Protein AF-A0A357HX03-F1 (afdb_monomer_lite)

Foldseek 3Di:
DDWDKDFDDDPNDTQWIWTDDPNDIDIDGDPCLLPDPPHAAPDPVGGSDDPDPDD

Sequence (55 aa):
MNTESLSVIANQQKLGTVNYHKNRLSFRYAPEWQVSSRAFPLSVSMPLSRNEHPP

pLDDT: mean 84.89, std 16.73, range [34.34, 96.69]

Structure (mmCIF, N/CA/C/O backbone):
data_AF-A0A357HX03-F1
#
_entry.id   AF-A0A357HX03-F1
#
loop_
_atom_site.group_PDB
_atom_site.id
_atom_site.type_symbol
_atom_site.label_atom_id
_atom_site.label_alt_id
_atom_site.label_comp_id
_atom_site.label_asym_id
_atom_site.label_entity_id
_atom_site.label_seq_id
_atom_site.pdbx_PDB_ins_code
_atom_site.Cartn_x
_atom_site.Cartn_y
_atom_site.Cartn_z
_atom_site.occupancy
_atom_site.B_iso_or_equiv
_atom_site.auth_seq_id
_atom_site.auth_comp_id
_atom_site.auth_asym_id
_atom_site.auth_atom_id
_atom_site.pdbx_PDB_model_num
ATOM 1 N N . MET A 1 1 ? -1.940 15.669 17.985 1.00 45.25 1 MET A N 1
ATOM 2 C CA . MET A 1 1 ? -2.548 14.325 17.876 1.00 45.25 1 MET A CA 1
ATOM 3 C C . MET A 1 1 ? -1.567 13.466 17.104 1.00 45.25 1 MET A C 1
ATOM 5 O O . MET A 1 1 ? -1.330 13.765 15.941 1.00 45.25 1 MET A O 1
ATOM 9 N N . ASN A 1 2 ? -0.922 12.506 17.767 1.00 57.88 2 ASN A N 1
ATOM 10 C CA . ASN A 1 2 ? 0.081 11.651 17.134 1.00 57.88 2 ASN A CA 1
ATOM 11 C C . ASN A 1 2 ? -0.631 10.685 16.187 1.00 57.88 2 ASN A C 1
ATOM 13 O O . ASN A 1 2 ? -1.434 9.871 16.629 1.00 57.88 2 ASN A O 1
ATOM 17 N N . THR A 1 3 ? -0.372 10.805 14.890 1.00 63.00 3 THR A N 1
ATOM 18 C CA . THR A 1 3 ? -0.788 9.797 13.918 1.00 63.00 3 THR A CA 1
ATOM 19 C C . THR A 1 3 ? 0.114 8.585 14.107 1.00 63.00 3 THR A C 1
ATOM 21 O O . THR A 1 3 ? 1.318 8.662 13.860 1.00 63.00 3 THR A O 1
ATOM 24 N N . GLU A 1 4 ? -0.448 7.475 14.571 1.00 90.06 4 GLU A N 1
ATOM 25 C CA . GLU A 1 4 ? 0.288 6.219 14.683 1.00 90.06 4 GLU A CA 1
ATOM 26 C C . GLU A 1 4 ? 0.446 5.643 13.275 1.00 90.06 4 GLU A C 1
ATOM 28 O O . GLU A 1 4 ? -0.536 5.446 12.550 1.00 90.06 4 GLU A O 1
ATOM 33 N N . SER A 1 5 ? 1.692 5.446 12.846 1.00 94.75 5 SER A N 1
ATOM 34 C CA . SER A 1 5 ? 2.004 5.006 11.488 1.00 94.75 5 SER A CA 1
ATOM 35 C C . SER A 1 5 ? 2.971 3.831 11.497 1.00 94.75 5 SER A C 1
ATOM 37 O O . SER A 1 5 ? 3.921 3.789 12.277 1.00 94.75 5 SER A O 1
ATOM 39 N N . LEU A 1 6 ? 2.717 2.869 10.612 1.00 96.31 6 LEU A N 1
ATOM 40 C CA . LEU A 1 6 ? 3.548 1.688 10.407 1.00 96.31 6 LEU A CA 1
ATOM 41 C C . LEU A 1 6 ? 4.012 1.652 8.954 1.00 96.31 6 LEU A C 1
ATOM 43 O O . LEU A 1 6 ? 3.205 1.782 8.030 1.00 96.31 6 LEU A O 1
ATOM 47 N N . SER A 1 7 ? 5.313 1.458 8.746 1.00 96.50 7 SER A N 1
ATOM 48 C CA . SER A 1 7 ? 5.864 1.254 7.405 1.00 96.50 7 SER A CA 1
ATOM 49 C C . SER A 1 7 ? 5.729 -0.209 7.003 1.00 96.50 7 SER A C 1
ATOM 51 O O . SER A 1 7 ? 6.129 -1.100 7.748 1.00 96.50 7 SER A O 1
ATOM 53 N N . VAL A 1 8 ? 5.195 -0.450 5.807 1.00 95.94 8 VAL A N 1
ATOM 54 C CA . VAL A 1 8 ? 5.111 -1.786 5.211 1.00 95.94 8 VAL A CA 1
ATOM 55 C C . VAL A 1 8 ? 6.286 -1.955 4.261 1.00 95.94 8 VAL A C 1
ATOM 57 O O . VAL A 1 8 ? 6.451 -1.157 3.335 1.00 95.94 8 VAL A O 1
ATOM 60 N N . ILE A 1 9 ? 7.104 -2.977 4.500 1.00 95.88 9 ILE A N 1
ATOM 61 C CA . ILE A 1 9 ? 8.319 -3.263 3.734 1.00 95.88 9 ILE A CA 1
ATOM 62 C C . ILE A 1 9 ? 8.142 -4.583 2.984 1.00 95.88 9 ILE A C 1
ATOM 64 O O . ILE A 1 9 ? 7.741 -5.583 3.574 1.00 95.88 9 ILE A O 1
ATOM 68 N N . ALA A 1 10 ? 8.472 -4.590 1.695 1.00 93.00 10 ALA A N 1
ATOM 69 C CA . ALA A 1 10 ? 8.513 -5.780 0.855 1.00 93.00 10 ALA A CA 1
ATOM 70 C C . ALA A 1 10 ? 9.719 -5.692 -0.081 1.00 93.00 10 ALA A C 1
ATOM 72 O O . ALA A 1 10 ? 10.040 -4.614 -0.573 1.00 93.00 10 ALA A O 1
ATOM 73 N N . ASN A 1 11 ? 10.408 -6.808 -0.329 1.00 88.81 11 ASN A N 1
ATOM 74 C CA . ASN A 1 11 ? 11.607 -6.834 -1.178 1.00 88.81 11 ASN A CA 1
ATOM 75 C C . ASN A 1 11 ? 12.647 -5.759 -0.801 1.00 88.81 11 ASN A C 1
ATOM 77 O O . ASN A 1 11 ? 13.233 -5.131 -1.677 1.00 88.81 11 ASN A O 1
ATOM 81 N N . GLN A 1 12 ? 12.840 -5.521 0.504 1.00 92.56 12 GLN A N 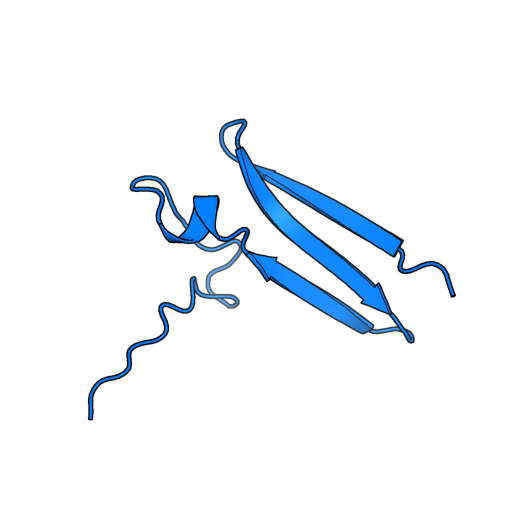1
ATOM 82 C CA . GLN A 1 12 ? 13.743 -4.488 1.044 1.00 92.56 12 GLN A CA 1
ATOM 83 C C . GLN A 1 12 ? 13.394 -3.044 0.623 1.00 92.56 12 GLN A C 1
ATOM 85 O O . GLN A 1 12 ? 14.187 -2.128 0.824 1.00 92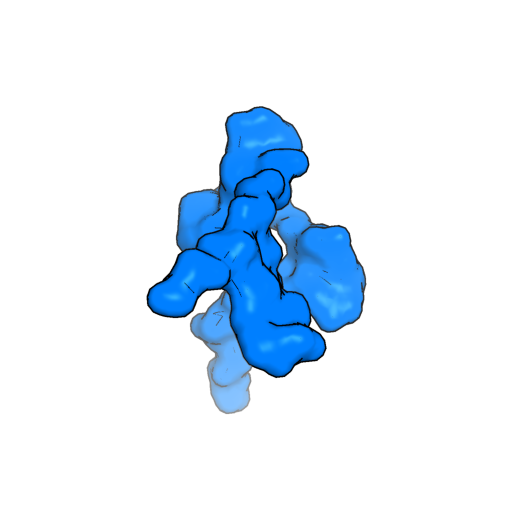.56 12 GLN A O 1
ATOM 90 N N . GLN A 1 13 ? 12.200 -2.818 0.075 1.00 93.44 13 GLN A N 1
ATOM 91 C CA . GLN A 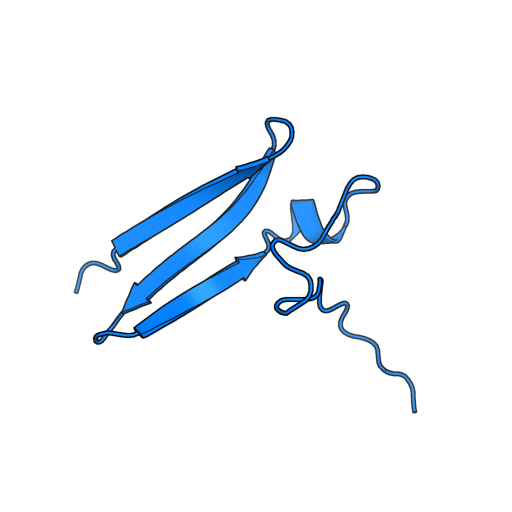1 13 ? 11.692 -1.511 -0.325 1.00 93.44 13 GLN A CA 1
ATOM 92 C C . GLN A 1 13 ? 10.435 -1.169 0.470 1.00 93.44 13 GLN A C 1
ATOM 94 O O . GLN A 1 13 ? 9.670 -2.040 0.892 1.00 93.44 13 GLN A O 1
ATOM 99 N N . LYS A 1 14 ? 10.203 0.126 0.682 1.00 95.50 14 LYS A N 1
ATOM 100 C CA . LYS A 1 14 ? 8.968 0.589 1.305 1.00 95.50 14 LYS A CA 1
ATOM 101 C C . LYS A 1 14 ? 7.818 0.437 0.315 1.00 95.50 14 LYS A C 1
ATOM 103 O O . LYS A 1 14 ? 7.771 1.136 -0.688 1.00 95.50 14 LYS A O 1
ATOM 108 N N . LEU A 1 15 ? 6.884 -0.451 0.635 1.00 95.19 15 LEU A N 1
ATOM 109 C CA . LEU A 1 15 ? 5.667 -0.686 -0.138 1.00 95.19 15 LEU A CA 1
ATOM 110 C C . LEU A 1 15 ? 4.635 0.413 0.138 1.00 95.19 15 LEU A C 1
ATOM 112 O O . LEU A 1 15 ? 3.962 0.890 -0.773 1.00 95.19 15 LEU A O 1
ATOM 116 N N . GLY A 1 16 ? 4.526 0.850 1.394 1.00 95.12 16 GLY A N 1
ATOM 117 C CA . GLY A 1 16 ? 3.601 1.905 1.791 1.00 95.12 16 GLY A CA 1
ATOM 118 C C . GLY A 1 16 ? 3.577 2.160 3.291 1.00 95.12 16 GLY A C 1
ATOM 119 O O . GLY A 1 16 ? 4.462 1.727 4.031 1.00 95.12 16 GLY A O 1
ATOM 120 N N . THR A 1 17 ? 2.545 2.870 3.734 1.00 96.69 17 THR A N 1
ATOM 121 C CA . THR A 1 17 ? 2.321 3.204 5.142 1.00 96.69 17 THR A CA 1
ATOM 122 C C . THR A 1 17 ? 0.882 2.874 5.528 1.00 96.69 17 THR A C 1
ATOM 124 O O . THR A 1 17 ? -0.057 3.295 4.847 1.00 96.69 17 THR A O 1
ATOM 127 N N . VAL A 1 18 ? 0.711 2.167 6.644 1.00 95.50 18 VAL A N 1
ATOM 128 C CA . VAL A 1 18 ? -0.568 2.077 7.357 1.00 95.50 18 VAL A CA 1
ATOM 129 C C . VAL A 1 18 ? -0.631 3.241 8.341 1.00 95.50 18 VAL A C 1
ATOM 131 O O . VAL A 1 18 ? 0.288 3.417 9.137 1.00 95.50 18 VAL A O 1
ATOM 134 N N . ASN A 1 19 ? -1.700 4.029 8.295 1.00 94.56 19 ASN A N 1
ATOM 135 C CA . ASN A 1 19 ? -1.963 5.101 9.249 1.00 94.56 19 ASN A CA 1
ATOM 136 C C . ASN A 1 19 ? -3.205 4.758 10.064 1.00 94.56 19 ASN A C 1
ATOM 138 O O . ASN A 1 19 ? -4.239 4.393 9.492 1.00 94.56 19 ASN A O 1
ATOM 142 N N . TYR A 1 20 ? -3.117 4.939 11.376 1.00 93.62 20 TYR A N 1
ATOM 143 C CA . TYR A 1 20 ? -4.246 4.867 12.285 1.00 93.62 20 TYR A CA 1
ATOM 144 C C . TYR A 1 20 ? -4.642 6.274 12.736 1.00 93.62 20 TYR A C 1
ATOM 146 O O . TYR A 1 20 ? -3.821 7.054 13.222 1.00 93.62 20 TYR A O 1
ATOM 154 N N . HIS A 1 21 ? -5.913 6.620 12.541 1.00 91.69 21 HIS A N 1
ATOM 155 C CA . HIS A 1 21 ? -6.460 7.903 12.964 1.00 91.69 21 HIS A CA 1
ATOM 156 C C . HIS A 1 21 ? -7.961 7.778 13.234 1.00 91.69 21 HIS A C 1
ATOM 158 O O . HIS A 1 21 ? -8.701 7.258 12.401 1.00 91.69 21 HIS A O 1
ATOM 164 N N . LYS A 1 22 ? -8.421 8.281 14.391 1.00 90.75 22 LYS A N 1
ATOM 165 C CA . LYS A 1 22 ? -9.842 8.279 14.802 1.00 90.75 22 LYS A CA 1
ATOM 166 C C . LYS A 1 22 ? -10.507 6.898 14.668 1.00 90.75 22 LYS A C 1
ATOM 168 O O . LYS A 1 22 ? -11.563 6.774 14.055 1.00 90.75 22 LYS A O 1
ATOM 173 N N . ASN A 1 23 ? -9.871 5.865 15.228 1.00 90.75 23 ASN A N 1
ATOM 174 C CA . ASN A 1 23 ? -10.348 4.476 15.182 1.00 90.75 23 ASN A CA 1
ATOM 175 C C . ASN A 1 23 ? -10.512 3.904 13.759 1.00 90.75 23 ASN A C 1
ATOM 177 O O . ASN A 1 23 ? -11.320 3.010 13.520 1.00 90.75 23 ASN A O 1
ATOM 181 N N . ARG A 1 24 ? -9.759 4.439 12.791 1.00 92.81 24 ARG A N 1
ATOM 182 C CA . ARG A 1 24 ? -9.787 3.997 11.399 1.00 92.81 24 ARG A CA 1
ATOM 183 C C . ARG A 1 24 ? -8.374 3.763 10.890 1.00 92.81 24 ARG A C 1
ATOM 185 O O . ARG A 1 24 ? -7.505 4.625 11.019 1.00 92.81 24 ARG A O 1
ATOM 192 N N . LEU A 1 25 ? -8.175 2.603 10.270 1.00 94.06 25 LEU A N 1
ATOM 193 C CA . LEU A 1 25 ? -6.970 2.293 9.510 1.00 94.06 25 LEU A CA 1
ATOM 194 C C . LEU A 1 25 ? -7.125 2.774 8.069 1.00 94.06 25 LEU A C 1
ATOM 196 O O . L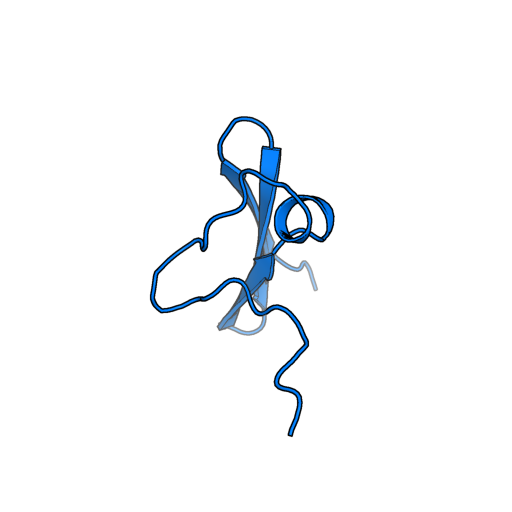EU A 1 25 ? -8.185 2.654 7.452 1.00 94.06 25 LEU A O 1
ATOM 200 N N . SER A 1 26 ? -6.043 3.315 7.532 1.00 93.12 26 SER A N 1
ATOM 201 C CA . SER A 1 26 ? -5.912 3.666 6.124 1.00 93.12 26 SER A CA 1
ATOM 202 C C . SER A 1 26 ? -4.551 3.214 5.627 1.00 93.12 26 SER A C 1
ATOM 204 O O . SER A 1 26 ? -3.581 3.203 6.382 1.00 93.12 26 SER A O 1
ATOM 206 N N . PHE A 1 27 ? -4.476 2.839 4.359 1.00 93.62 27 PHE A N 1
ATOM 207 C CA . PHE A 1 27 ? -3.236 2.406 3.740 1.00 93.62 27 PHE A CA 1
ATOM 208 C C . PHE A 1 27 ? -2.950 3.252 2.509 1.00 93.62 27 PHE A C 1
ATOM 210 O O . PHE A 1 27 ? -3.856 3.540 1.726 1.00 93.62 27 PHE A O 1
ATOM 217 N N . ARG A 1 28 ? -1.686 3.633 2.333 1.00 93.75 28 ARG A N 1
ATOM 218 C CA . ARG A 1 28 ? -1.220 4.353 1.150 1.00 93.75 28 ARG A CA 1
ATOM 219 C C . ARG A 1 28 ? 0.059 3.712 0.634 1.00 93.75 28 ARG A C 1
ATOM 221 O O . ARG A 1 28 ? 1.030 3.606 1.383 1.00 93.75 28 ARG A O 1
ATOM 228 N N . TYR A 1 29 ? 0.057 3.326 -0.639 1.00 94.75 29 TYR A N 1
ATOM 229 C CA . TYR A 1 29 ? 1.266 2.882 -1.329 1.00 94.75 29 TYR A CA 1
ATOM 230 C C . TYR A 1 29 ? 2.299 4.010 -1.395 1.00 94.75 29 TYR A C 1
ATOM 232 O O . TYR A 1 29 ? 1.947 5.183 -1.539 1.00 94.75 29 TYR A O 1
ATOM 240 N N . ALA A 1 30 ? 3.573 3.648 -1.289 1.00 94.19 30 ALA A N 1
ATOM 241 C CA . ALA A 1 30 ? 4.675 4.562 -1.535 1.00 94.19 30 ALA A CA 1
ATOM 242 C C . ALA A 1 30 ? 4.728 4.894 -3.039 1.00 94.19 30 ALA A C 1
ATOM 244 O O . ALA A 1 30 ? 4.606 3.969 -3.850 1.00 94.19 30 ALA A O 1
ATOM 245 N N . PRO A 1 31 ? 4.912 6.166 -3.437 1.00 92.25 31 PRO A N 1
ATOM 246 C CA . PRO A 1 31 ? 5.011 6.538 -4.849 1.00 92.25 31 PRO A CA 1
ATOM 247 C C . PRO A 1 31 ? 6.088 5.744 -5.598 1.00 92.25 31 PRO A C 1
ATOM 249 O O . PRO A 1 31 ? 5.857 5.288 -6.715 1.00 92.25 31 PRO A O 1
ATOM 252 N N . GLU A 1 32 ? 7.230 5.500 -4.952 1.00 92.38 32 GLU A N 1
ATOM 253 C CA . GLU A 1 32 ? 8.355 4.747 -5.512 1.00 92.38 32 GLU A CA 1
ATOM 254 C C . GLU A 1 32 ? 7.990 3.276 -5.750 1.00 92.38 32 GLU A C 1
ATOM 256 O O . GLU A 1 32 ? 8.443 2.667 -6.718 1.00 92.38 32 GLU A O 1
ATOM 261 N N . TRP A 1 33 ? 7.129 2.707 -4.898 1.00 93.12 33 TRP A N 1
ATOM 262 C CA . TRP A 1 33 ? 6.610 1.357 -5.093 1.00 93.12 33 TRP A CA 1
ATOM 263 C C . TRP A 1 33 ? 5.638 1.297 -6.267 1.00 93.12 33 TRP A C 1
ATOM 265 O O . TRP A 1 33 ? 5.718 0.369 -7.060 1.00 93.12 33 TRP A O 1
ATOM 275 N N . GLN A 1 34 ? 4.757 2.290 -6.426 1.00 89.94 34 GLN A N 1
ATOM 276 C CA . GLN A 1 34 ? 3.751 2.304 -7.498 1.00 89.94 34 GLN A CA 1
ATOM 277 C C . GLN A 1 34 ? 4.354 2.356 -8.908 1.00 89.94 34 GLN A C 1
ATOM 279 O O . GLN A 1 34 ? 3.731 1.872 -9.851 1.00 89.94 34 GLN A O 1
ATOM 284 N N . VAL A 1 35 ? 5.546 2.937 -9.056 1.00 89.38 35 VAL A N 1
ATOM 285 C CA . VAL A 1 35 ? 6.261 3.026 -10.341 1.00 89.38 35 VAL A CA 1
ATOM 286 C C . VAL A 1 35 ? 7.302 1.920 -10.534 1.00 89.38 35 VAL A C 1
ATOM 288 O O . VAL A 1 35 ? 7.908 1.822 -11.599 1.00 89.38 35 VAL A O 1
ATOM 291 N N . SER A 1 36 ? 7.527 1.083 -9.519 1.00 89.19 36 SER A N 1
ATOM 292 C CA . SER A 1 36 ? 8.491 -0.014 -9.583 1.00 89.19 36 SER A CA 1
ATOM 293 C C . SER A 1 36 ? 8.025 -1.100 -10.553 1.00 89.19 36 SER A C 1
ATOM 295 O O . SER A 1 36 ? 6.874 -1.529 -10.524 1.00 89.19 36 SER A O 1
ATOM 297 N N . SER A 1 37 ? 8.941 -1.643 -11.358 1.00 88.06 37 SER A N 1
ATOM 298 C CA . SER A 1 37 ? 8.656 -2.814 -12.204 1.00 88.06 37 SER A CA 1
ATOM 299 C C . SER A 1 37 ? 8.372 -4.089 -11.401 1.00 88.06 37 SER A C 1
ATOM 301 O O . SER A 1 37 ? 7.882 -5.071 -11.951 1.00 88.06 37 SER A O 1
ATOM 303 N N . ARG A 1 38 ? 8.674 -4.080 -10.097 1.00 88.31 38 ARG A N 1
ATOM 304 C CA . ARG A 1 38 ? 8.420 -5.182 -9.156 1.00 88.31 38 ARG A CA 1
ATOM 305 C C . ARG A 1 38 ? 7.187 -4.942 -8.283 1.00 88.31 38 ARG A C 1
ATOM 307 O O . ARG A 1 38 ? 6.997 -5.662 -7.303 1.00 88.31 38 ARG A O 1
ATOM 314 N N . ALA A 1 39 ? 6.393 -3.918 -8.591 1.00 91.62 39 ALA A N 1
ATOM 315 C CA . ALA A 1 39 ? 5.225 -3.563 -7.807 1.00 91.62 39 ALA A CA 1
ATOM 316 C C . ALA A 1 39 ? 4.177 -4.678 -7.837 1.00 91.62 39 ALA A C 1
ATOM 318 O O . ALA A 1 39 ? 3.810 -5.193 -8.891 1.00 91.62 39 ALA A O 1
ATOM 319 N N . PHE A 1 40 ? 3.644 -4.996 -6.665 1.00 92.50 40 PHE A N 1
ATOM 320 C CA . PHE A 1 40 ? 2.454 -5.824 -6.507 1.00 92.50 40 PHE A CA 1
ATOM 321 C C . PHE A 1 40 ? 1.547 -5.214 -5.429 1.00 92.50 40 PHE A C 1
ATOM 323 O O . PHE A 1 40 ? 2.026 -4.436 -4.588 1.00 92.50 40 PHE A O 1
ATOM 330 N N . PRO A 1 41 ? 0.234 -5.499 -5.466 1.00 93.19 41 PRO A N 1
ATOM 331 C CA . PRO A 1 41 ? -0.676 -4.987 -4.459 1.00 93.19 41 PRO A CA 1
ATOM 332 C C . PRO A 1 41 ? -0.465 -5.704 -3.121 1.00 93.19 41 PRO A C 1
ATOM 334 O O . PRO A 1 41 ? -0.203 -6.901 -3.082 1.00 93.19 41 PRO A O 1
ATOM 337 N N . LEU A 1 42 ? -0.644 -4.982 -2.015 1.00 91.25 42 LEU A N 1
ATOM 338 C CA . LEU A 1 42 ? -0.638 -5.514 -0.650 1.00 91.25 42 LEU A CA 1
ATOM 339 C C . LEU A 1 42 ? -1.615 -6.690 -0.488 1.00 91.25 42 LEU A C 1
ATOM 341 O O . LEU A 1 42 ? -1.348 -7.633 0.247 1.00 91.25 42 LEU A O 1
ATOM 345 N N . SER A 1 43 ? -2.761 -6.599 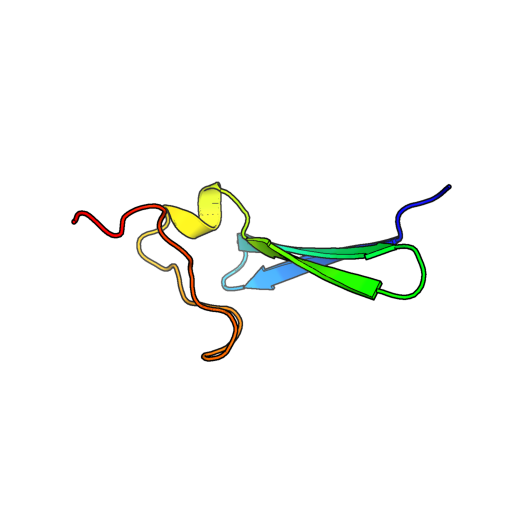-1.162 1.00 91.62 43 SER A N 1
ATOM 346 C CA . SER A 1 43 ? -3.835 -7.586 -1.196 1.00 91.62 43 SER A CA 1
ATOM 347 C C . SER A 1 43 ? -4.609 -7.416 -2.500 1.00 91.62 43 SER A C 1
ATOM 349 O O . SER A 1 43 ? -4.723 -6.303 -3.014 1.00 91.62 43 SER A O 1
ATOM 351 N N . VAL A 1 44 ? -5.230 -8.486 -2.992 1.00 87.69 44 VAL A N 1
ATOM 352 C CA . VAL A 1 44 ? -6.169 -8.425 -4.126 1.00 87.69 44 VAL A CA 1
ATOM 353 C C . VAL A 1 44 ? -7.340 -7.459 -3.888 1.00 87.69 44 VAL A C 1
ATOM 355 O O . VAL A 1 44 ? -7.831 -6.849 -4.830 1.00 87.69 44 VAL A O 1
ATOM 358 N N . SER A 1 45 ? -7.754 -7.255 -2.632 1.00 89.62 45 SER A N 1
ATOM 359 C CA . SER A 1 45 ? -8.807 -6.298 -2.252 1.00 89.62 45 SER A CA 1
ATOM 360 C C . SER A 1 45 ? -8.326 -4.845 -2.163 1.00 89.62 45 SER A C 1
ATOM 362 O O . SER A 1 45 ? -9.120 -3.939 -1.917 1.00 89.62 45 SER A O 1
ATOM 364 N N . MET A 1 46 ? -7.024 -4.611 -2.336 1.00 89.88 46 MET A N 1
ATOM 365 C CA . MET A 1 46 ? -6.381 -3.303 -2.238 1.00 89.88 46 MET A CA 1
ATOM 366 C C . MET A 1 46 ? -5.480 -3.107 -3.459 1.00 89.88 46 MET A C 1
ATOM 368 O O . MET A 1 46 ? -4.257 -3.115 -3.315 1.00 89.88 46 MET A O 1
ATOM 372 N N . PRO A 1 47 ? -6.042 -2.983 -4.671 1.00 88.81 47 PRO A N 1
ATOM 373 C CA . PRO A 1 47 ? -5.251 -2.934 -5.893 1.00 88.81 47 PRO A CA 1
ATOM 374 C C . PRO A 1 47 ? -4.257 -1.767 -5.882 1.00 88.81 47 PRO A C 1
ATOM 376 O O . PRO A 1 47 ? -4.464 -0.740 -5.231 1.00 88.81 47 PRO A O 1
ATOM 379 N N . LEU A 1 48 ? -3.165 -1.923 -6.632 1.00 86.12 48 LEU A N 1
ATOM 380 C CA . LEU A 1 48 ? -2.289 -0.816 -7.004 1.00 86.12 48 LEU A CA 1
ATOM 381 C C . LEU A 1 48 ? -3.099 0.109 -7.916 1.00 86.12 48 LEU A C 1
ATOM 383 O O . LEU A 1 48 ? -3.097 -0.064 -9.131 1.00 86.12 48 LEU A O 1
ATOM 387 N N . SER A 1 49 ? -3.854 1.044 -7.340 1.00 70.69 49 SER A N 1
ATOM 388 C CA . SER A 1 49 ? -4.601 2.023 -8.123 1.00 70.69 49 SER A CA 1
ATOM 389 C C . SER A 1 49 ? -3.609 2.872 -8.915 1.00 70.69 49 SER A C 1
ATOM 391 O O . SER A 1 49 ? -3.000 3.801 -8.383 1.00 70.69 49 SER A O 1
ATOM 393 N N . ARG A 1 50 ? -3.425 2.530 -10.190 1.00 59.53 50 ARG A N 1
ATOM 394 C CA . ARG A 1 50 ? -2.899 3.441 -11.198 1.00 59.53 50 ARG A CA 1
ATOM 395 C C . ARG A 1 50 ? -4.045 4.406 -11.478 1.00 59.53 50 ARG A C 1
ATOM 397 O O . ARG A 1 50 ? -5.137 3.965 -11.823 1.00 59.53 50 ARG A O 1
ATOM 404 N N . ASN A 1 51 ? -3.843 5.696 -11.244 1.00 50.94 51 ASN A N 1
ATOM 405 C CA . ASN A 1 51 ? -4.781 6.715 -11.704 1.00 50.94 51 ASN A CA 1
ATOM 406 C C . ASN A 1 51 ? -4.810 6.680 -13.237 1.00 50.94 51 ASN A C 1
ATOM 408 O O . ASN A 1 51 ? -4.045 7.409 -13.845 1.00 50.94 51 ASN A O 1
ATOM 412 N N . GLU A 1 52 ? -5.611 5.801 -13.837 1.00 40.78 52 GLU A N 1
ATOM 413 C CA . GLU A 1 52 ? -6.072 5.876 -15.225 1.00 40.78 52 GLU A CA 1
ATOM 414 C C . GLU A 1 52 ? -7.097 4.761 -15.466 1.00 40.78 52 GLU A C 1
ATOM 416 O O . GLU A 1 52 ? -6.767 3.628 -15.809 1.00 40.78 52 GLU A O 1
ATOM 421 N N . HIS A 1 53 ? -8.368 5.100 -15.268 1.00 34.34 53 HIS A N 1
ATOM 422 C CA . HIS A 1 53 ? -9.4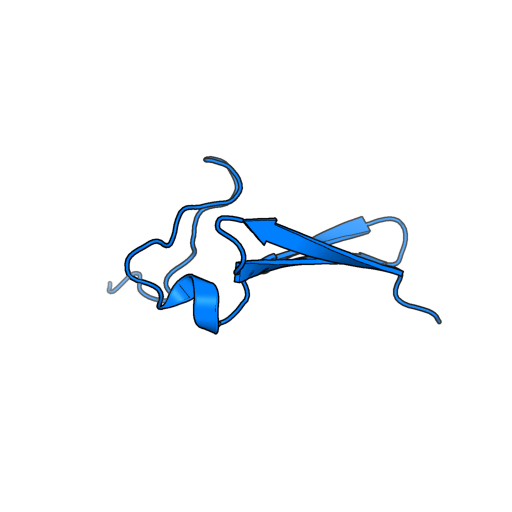14 4.613 -16.157 1.00 34.34 53 HIS A CA 1
ATOM 423 C C . HIS A 1 53 ? -9.557 5.719 -17.213 1.00 34.34 53 HIS A C 1
ATOM 425 O O . HIS A 1 53 ? -10.111 6.772 -16.884 1.00 34.34 53 HIS A O 1
ATOM 431 N N . PRO A 1 54 ? -9.003 5.577 -18.432 1.00 43.19 54 PRO A N 1
ATOM 432 C CA . PRO A 1 54 ? -9.484 6.385 -19.540 1.00 43.19 54 PRO A CA 1
ATOM 433 C C . PRO A 1 54 ? -10.959 6.015 -19.798 1.00 43.19 54 PRO A C 1
ATOM 435 O O . PRO A 1 54 ? -11.352 4.885 -19.473 1.00 43.19 54 PRO A O 1
ATOM 438 N N . PRO A 1 55 ? -11.770 6.958 -20.309 1.00 45.75 55 PRO A N 1
ATOM 439 C CA . PRO A 1 55 ? -13.153 6.692 -20.699 1.00 45.75 55 PRO A CA 1
ATOM 440 C C . PRO A 1 55 ? -13.266 5.583 -21.751 1.00 45.75 55 PRO A C 1
ATOM 442 O O . PRO A 1 55 ? -12.318 5.423 -22.556 1.00 45.75 55 PRO A O 1
#

Secondary structure (DSSP, 8-state):
---EEEEEEETTEEEEEEEEETTEEEEEE-HHHHT-TT---SBTTB----S----

Radius of gyration: 12.66 Å; chains: 1; bounding box: 27×23×39 Å